Protein AF-A0A6G2VL08-F1 (afdb_monomer_lite)

Radius of gyration: 14.18 Å; chains: 1; bounding box: 38×28×44 Å

Secondary structure (DSSP, 8-state):
---------PPPPPEEEEETTEEEEEEE------S---STTEEEEETTEEEPEEE-TTS-EEESSS-SS-BSSHHHHHHHHHHHHTTPPPPPPPP-

pLDDT: mean 83.87, std 20.29, range [39.81, 98.81]

Sequence (96 aa):
DDHHDHHDHTAPGSFDEVYKGRRIQGGPATGGGHHHEHGGGYAVFVDGVQLHVMQNADGTWISVVSHYDPVATPRAAARAAVDELQGAALLPFPAN

Foldseek 3Di:
DDPPPPPPPPDDAWDWDQDPNKIKTKDFAPDDDPDDQQCPRMWIDINNATWRKHADPVRWIETPLGHPDTHNDVVVNRNVNVVSCVPPDDDHDDDD

Structure (mmCIF, N/CA/C/O backbone):
data_AF-A0A6G2VL08-F1
#
_entry.id   AF-A0A6G2VL08-F1
#
loop_
_atom_site.group_PDB
_atom_site.id
_atom_site.type_symbol
_atom_site.label_atom_id
_atom_site.label_alt_id
_atom_site.label_comp_id
_atom_site.label_asym_id
_atom_site.label_entity_id
_atom_site.label_seq_id
_atom_site.pdbx_PDB_ins_code
_atom_site.Cartn_x
_atom_site.Cartn_y
_atom_site.Cartn_z
_atom_site.occupancy
_atom_site.B_iso_or_equiv
_atom_site.auth_seq_id
_atom_site.auth_comp_id
_atom_site.auth_asym_id
_atom_site.auth_atom_id
_atom_site.pdbx_PDB_model_num
ATOM 1 N N . ASP A 1 1 ? 28.810 -6.413 -30.014 1.00 39.81 1 ASP A N 1
ATOM 2 C CA . ASP A 1 1 ? 27.753 -5.426 -30.255 1.00 39.81 1 ASP A CA 1
ATOM 3 C C . ASP A 1 1 ? 26.692 -5.660 -29.205 1.00 39.81 1 ASP A C 1
ATOM 5 O O . ASP A 1 1 ? 26.031 -6.691 -29.227 1.00 39.81 1 ASP A O 1
ATOM 9 N N . ASP A 1 2 ? 26.717 -4.811 -28.185 1.00 41.22 2 ASP A N 1
ATOM 10 C CA . ASP A 1 2 ? 25.935 -4.915 -26.955 1.00 41.22 2 ASP A CA 1
ATOM 11 C C . ASP A 1 2 ? 24.460 -4.599 -27.235 1.00 41.22 2 ASP A C 1
ATOM 13 O O . ASP A 1 2 ? 24.123 -3.479 -27.623 1.00 41.22 2 ASP A O 1
ATOM 17 N N . HIS A 1 3 ? 23.582 -5.578 -27.014 1.00 44.44 3 HIS A N 1
ATOM 18 C CA . HIS A 1 3 ? 22.145 -5.348 -26.901 1.00 44.44 3 HIS A CA 1
ATOM 19 C C . HIS A 1 3 ? 21.872 -4.681 -25.547 1.00 44.44 3 HIS A C 1
ATOM 21 O O . HIS A 1 3 ? 21.662 -5.354 -24.542 1.00 44.44 3 HIS A O 1
ATOM 27 N N . HIS A 1 4 ? 21.885 -3.349 -25.515 1.00 45.53 4 HIS A N 1
ATOM 28 C CA . HIS A 1 4 ? 21.256 -2.613 -24.424 1.00 45.53 4 HIS A CA 1
ATOM 29 C C . HIS A 1 4 ? 19.737 -2.744 -24.584 1.00 45.53 4 HIS A C 1
ATOM 31 O O . HIS A 1 4 ? 19.110 -1.974 -25.314 1.00 45.53 4 HIS A O 1
ATOM 37 N N . ASP A 1 5 ? 19.159 -3.749 -23.924 1.00 41.78 5 ASP A N 1
ATOM 38 C CA . ASP A 1 5 ? 17.732 -3.796 -23.624 1.00 41.78 5 ASP A CA 1
ATOM 39 C C . ASP A 1 5 ? 17.390 -2.548 -22.807 1.00 41.78 5 ASP A C 1
ATOM 41 O O . ASP A 1 5 ? 17.652 -2.447 -21.606 1.00 41.78 5 ASP A O 1
ATOM 45 N N . HIS A 1 6 ? 16.824 -1.554 -23.484 1.00 41.12 6 HIS A N 1
ATOM 46 C CA . HIS A 1 6 ? 16.075 -0.502 -22.829 1.00 41.12 6 HIS A CA 1
ATOM 47 C C . HIS A 1 6 ? 14.880 -1.181 -22.159 1.00 41.12 6 HIS A C 1
ATOM 49 O O . HIS A 1 6 ? 13.866 -1.441 -22.801 1.00 41.12 6 HIS A O 1
ATOM 55 N N . HIS A 1 7 ? 15.010 -1.516 -20.874 1.00 46.41 7 HIS A N 1
ATOM 56 C CA . HIS A 1 7 ? 13.860 -1.813 -20.038 1.00 46.41 7 HIS A CA 1
ATOM 57 C C . HIS A 1 7 ? 12.974 -0.563 -20.030 1.00 46.41 7 HIS A C 1
ATOM 59 O O . HIS A 1 7 ? 13.166 0.356 -19.232 1.00 46.41 7 HIS A O 1
ATOM 65 N N . ASP A 1 8 ? 12.013 -0.520 -20.950 1.00 42.22 8 ASP A N 1
ATOM 66 C CA . ASP A 1 8 ? 10.852 0.352 -20.880 1.00 42.22 8 ASP A CA 1
ATOM 67 C C . ASP A 1 8 ? 10.085 -0.040 -19.613 1.00 42.22 8 ASP A C 1
ATOM 69 O O . ASP A 1 8 ? 9.155 -0.851 -19.628 1.00 42.22 8 ASP A O 1
ATOM 73 N N . HIS A 1 9 ? 10.521 0.494 -18.471 1.00 52.91 9 HIS A N 1
ATOM 74 C CA . HIS A 1 9 ? 9.816 0.397 -17.206 1.00 52.91 9 HIS A CA 1
ATOM 75 C C . HIS A 1 9 ? 8.519 1.194 -17.342 1.00 52.91 9 HIS A C 1
ATOM 77 O O . HIS A 1 9 ? 8.421 2.351 -16.937 1.00 52.91 9 HIS A O 1
ATOM 83 N N . THR A 1 10 ? 7.513 0.577 -17.961 1.00 61.72 10 THR A N 1
ATOM 84 C CA . THR A 1 10 ? 6.149 1.092 -17.944 1.00 61.72 10 THR A CA 1
ATOM 85 C C . THR A 1 10 ? 5.767 1.261 -16.480 1.00 61.72 10 THR A C 1
ATOM 87 O O . THR A 1 10 ? 5.793 0.295 -15.713 1.00 61.72 10 THR A O 1
ATOM 90 N N . ALA A 1 11 ? 5.469 2.500 -16.084 1.00 67.56 11 ALA A N 1
ATOM 91 C CA . ALA A 1 11 ? 5.096 2.814 -14.714 1.00 67.56 11 ALA A CA 1
ATOM 92 C C . ALA A 1 11 ? 3.942 1.896 -14.263 1.00 67.56 11 ALA A C 1
ATOM 94 O O . ALA A 1 11 ? 3.020 1.652 -15.052 1.00 67.56 11 ALA A O 1
ATOM 95 N N . PRO A 1 12 ? 3.964 1.371 -13.023 1.00 83.75 12 PRO A N 1
ATOM 96 C CA . PRO A 1 12 ? 2.902 0.495 -12.554 1.00 83.75 12 PRO A CA 1
ATOM 97 C C . PRO A 1 12 ? 1.536 1.190 -12.647 1.00 83.75 12 PRO A C 1
ATOM 99 O O . PRO A 1 12 ? 1.404 2.377 -12.348 1.00 83.75 12 PRO A O 1
ATOM 102 N N . GLY A 1 13 ? 0.504 0.446 -13.045 1.00 90.12 13 GLY A N 1
ATOM 103 C CA . GLY A 1 13 ? -0.869 0.951 -13.034 1.00 90.12 13 GLY A CA 1
ATOM 104 C C . GLY A 1 13 ? -1.383 1.167 -11.608 1.00 90.12 13 GLY A C 1
ATOM 105 O O . GLY A 1 13 ? -0.976 0.466 -10.681 1.00 90.12 13 GLY A O 1
ATOM 106 N N . SER A 1 14 ? -2.318 2.104 -11.438 1.00 95.44 14 SER A N 1
ATOM 107 C CA . SER A 1 14 ? -2.965 2.347 -10.146 1.00 95.44 14 SER A CA 1
ATOM 108 C C . SER A 1 14 ? -3.796 1.150 -9.665 1.00 95.44 14 SER A C 1
ATOM 110 O O . SER A 1 14 ? -4.311 0.368 -10.468 1.00 95.44 14 SER A O 1
ATOM 112 N N . PHE A 1 15 ? -3.991 1.029 -8.353 1.00 97.94 15 PHE A N 1
ATOM 113 C CA . PHE A 1 15 ? -4.856 0.027 -7.731 1.00 97.94 15 PHE A CA 1
ATOM 114 C C . PHE A 1 15 ? -5.608 0.589 -6.518 1.00 97.94 15 PHE A C 1
ATOM 116 O O . PHE A 1 15 ? -5.138 1.513 -5.858 1.00 97.94 15 PHE A O 1
ATOM 123 N N . ASP A 1 16 ? -6.763 -0.007 -6.223 1.00 98.44 16 ASP A N 1
ATOM 124 C CA . ASP A 1 16 ? -7.580 0.239 -5.031 1.00 98.44 16 ASP A CA 1
ATOM 125 C C . ASP A 1 16 ? -8.346 -1.054 -4.717 1.00 98.44 16 ASP A C 1
ATOM 127 O O . ASP A 1 16 ? -9.160 -1.505 -5.525 1.00 98.44 16 ASP A O 1
ATOM 131 N N . GLU A 1 17 ? -8.027 -1.712 -3.604 1.00 98.56 17 GLU A N 1
ATOM 132 C CA . GLU A 1 17 ? -8.686 -2.952 -3.183 1.00 98.56 17 GLU A CA 1
ATOM 133 C C . GLU A 1 17 ? -8.743 -3.070 -1.657 1.00 98.56 17 GLU A C 1
ATOM 135 O O . GLU A 1 17 ? -8.037 -2.373 -0.931 1.00 98.56 17 GLU A O 1
ATOM 140 N N . VAL A 1 18 ? -9.570 -3.989 -1.156 1.00 98.81 18 VAL A N 1
ATOM 141 C CA . VAL A 1 18 ? -9.546 -4.396 0.254 1.00 98.81 18 VAL A CA 1
ATOM 142 C C . VAL A 1 18 ? -8.837 -5.743 0.357 1.00 98.81 18 VAL A C 1
ATOM 144 O O . VAL A 1 18 ? -9.320 -6.744 -0.170 1.00 98.81 18 VAL A O 1
ATOM 147 N N . TYR A 1 19 ? -7.707 -5.780 1.061 1.00 98.69 19 TYR A N 1
ATOM 148 C CA . TYR A 1 19 ? -6.924 -6.986 1.316 1.00 98.69 19 TYR A CA 1
ATOM 149 C C . TYR A 1 19 ? -6.898 -7.275 2.818 1.00 98.69 19 TYR A C 1
ATOM 151 O O . TYR A 1 19 ? -6.547 -6.412 3.618 1.00 98.69 19 TYR A O 1
ATOM 159 N N . LYS A 1 20 ? -7.332 -8.480 3.216 1.00 98.38 20 LYS A N 1
ATOM 160 C CA . LYS A 1 20 ? -7.464 -8.904 4.627 1.00 98.38 20 LYS A CA 1
ATOM 161 C C . LYS A 1 20 ? -8.180 -7.878 5.528 1.00 98.38 20 LYS A C 1
ATOM 163 O O . LYS A 1 20 ? -7.807 -7.670 6.676 1.00 98.38 20 LYS A O 1
ATOM 168 N N . GLY A 1 21 ? -9.223 -7.238 4.994 1.00 98.25 21 GLY A N 1
ATOM 169 C CA . GLY A 1 21 ? -10.029 -6.248 5.718 1.00 98.25 21 GLY A CA 1
ATOM 170 C C . GLY A 1 21 ? -9.441 -4.834 5.764 1.00 98.25 21 GLY A C 1
ATOM 171 O O . GLY A 1 21 ? -10.047 -3.968 6.384 1.00 98.25 21 GLY A O 1
ATOM 172 N N . ARG A 1 22 ? -8.307 -4.584 5.097 1.00 98.56 22 ARG A N 1
ATOM 173 C CA . ARG A 1 22 ? -7.649 -3.273 5.029 1.00 98.56 22 ARG A CA 1
ATOM 174 C C . ARG A 1 22 ? -7.700 -2.717 3.618 1.00 98.56 22 ARG A C 1
ATOM 176 O O . ARG A 1 22 ? -7.451 -3.453 2.662 1.00 98.56 22 ARG A O 1
ATOM 183 N N . ARG A 1 23 ? -8.020 -1.433 3.466 1.00 98.62 23 ARG A N 1
ATOM 184 C CA . ARG A 1 23 ? -8.015 -0.789 2.148 1.00 98.62 23 ARG A CA 1
ATOM 185 C C . ARG A 1 23 ? -6.577 -0.485 1.761 1.00 98.62 23 ARG A C 1
ATOM 187 O O . ARG A 1 23 ? -5.883 0.216 2.489 1.00 98.62 23 ARG A O 1
ATOM 194 N N . ILE A 1 24 ? -6.147 -0.971 0.607 1.00 98.75 24 ILE A N 1
ATOM 195 C CA . ILE A 1 24 ? -4.840 -0.663 0.037 1.00 98.75 24 ILE A CA 1
ATOM 196 C C . ILE A 1 24 ? -5.007 0.034 -1.303 1.00 98.75 24 ILE A C 1
ATOM 198 O O . ILE A 1 24 ? -5.828 -0.357 -2.132 1.00 98.75 24 ILE A O 1
ATOM 202 N N . GLN A 1 25 ? -4.219 1.082 -1.507 1.00 98.38 25 GLN A N 1
ATOM 203 C CA . GLN A 1 25 ? -4.275 1.905 -2.708 1.00 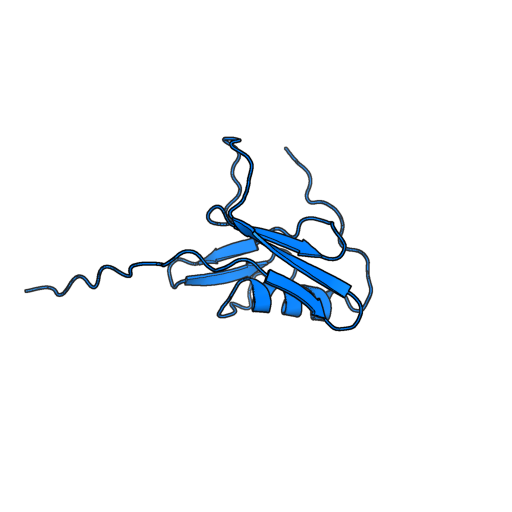98.38 25 GLN A CA 1
ATOM 204 C C . GLN A 1 25 ? -2.868 2.184 -3.210 1.00 98.38 25 GLN A C 1
ATOM 206 O O . GLN A 1 25 ? -1.923 2.245 -2.424 1.00 98.38 25 GLN A O 1
ATOM 211 N N . GLY A 1 26 ? -2.729 2.405 -4.508 1.00 96.62 26 GLY A N 1
ATOM 212 C CA . GLY A 1 26 ? -1.501 2.956 -5.048 1.00 96.62 26 GLY A CA 1
ATOM 213 C C . GLY A 1 26 ? -1.668 3.518 -6.445 1.00 96.62 26 GLY A C 1
ATOM 214 O O . GLY A 1 26 ? -2.594 3.151 -7.166 1.00 96.62 26 GLY A O 1
ATOM 215 N N . GLY A 1 27 ? -0.770 4.413 -6.825 1.00 94.44 27 GLY A N 1
ATOM 216 C CA . GLY A 1 27 ? -0.756 5.031 -8.143 1.00 94.44 27 GLY A CA 1
ATOM 217 C C . GLY A 1 27 ? 0.372 6.050 -8.286 1.00 94.44 27 GLY A C 1
ATOM 218 O O . GLY A 1 27 ? 1.144 6.244 -7.343 1.00 94.44 27 GLY A O 1
ATOM 219 N N . PRO A 1 28 ? 0.462 6.717 -9.449 1.00 89.25 28 PRO A N 1
ATOM 220 C CA . PRO A 1 28 ? 1.402 7.813 -9.653 1.00 89.25 28 PRO A CA 1
ATOM 221 C C . PRO A 1 28 ? 1.241 8.874 -8.558 1.00 89.25 28 PRO A C 1
ATOM 223 O O . PRO A 1 28 ? 0.123 9.285 -8.243 1.00 89.25 28 PRO A O 1
ATOM 226 N N . ALA A 1 29 ? 2.349 9.318 -7.972 1.00 81.00 29 ALA A N 1
ATOM 227 C CA . ALA A 1 29 ? 2.346 10.334 -6.932 1.00 81.00 29 ALA A CA 1
ATOM 228 C C . ALA A 1 29 ? 1.923 11.689 -7.527 1.00 81.00 29 ALA A C 1
ATOM 230 O O . ALA A 1 29 ? 2.621 12.275 -8.355 1.00 81.00 29 ALA A O 1
ATOM 231 N N . THR A 1 30 ? 0.769 12.209 -7.109 1.00 65.19 30 THR A N 1
ATOM 232 C CA . THR A 1 30 ? 0.287 13.539 -7.503 1.00 65.19 30 THR A CA 1
ATOM 233 C C . THR A 1 30 ? 0.800 14.584 -6.510 1.00 65.19 30 THR A C 1
ATOM 235 O O . THR A 1 30 ? 0.078 14.992 -5.604 1.00 65.19 30 THR A O 1
ATOM 238 N N . GLY A 1 31 ? 2.063 14.993 -6.632 1.00 54.94 31 GLY A N 1
ATOM 239 C CA . GLY A 1 31 ? 2.638 16.012 -5.750 1.00 54.94 31 GLY A CA 1
ATOM 240 C C . GLY A 1 31 ? 4.090 16.329 -6.080 1.00 54.94 31 GLY A C 1
ATOM 241 O O . GLY A 1 31 ? 4.989 15.572 -5.735 1.00 54.94 31 GLY A O 1
ATOM 242 N N . GLY A 1 32 ? 4.319 17.456 -6.756 1.00 48.34 32 GLY A N 1
ATOM 243 C CA . GLY A 1 32 ? 5.653 18.002 -6.985 1.00 48.34 32 GLY A CA 1
ATOM 244 C C . GLY A 1 32 ? 6.208 18.605 -5.699 1.00 48.34 32 GLY A C 1
ATOM 245 O O . GLY A 1 32 ? 5.822 19.703 -5.311 1.00 48.34 32 GLY A O 1
ATOM 246 N N . GLY A 1 33 ? 7.116 17.890 -5.047 1.00 41.75 33 GLY A N 1
ATOM 247 C CA . GLY A 1 33 ? 7.910 18.383 -3.930 1.00 41.75 33 GLY A CA 1
ATOM 248 C C . GLY A 1 33 ? 9.285 17.736 -3.986 1.00 41.75 33 GLY A C 1
ATOM 249 O O . GLY A 1 33 ? 9.401 16.516 -4.002 1.00 41.75 33 GLY A O 1
ATOM 250 N N . HIS A 1 34 ? 10.329 18.553 -4.065 1.00 42.22 34 HIS A N 1
ATOM 251 C CA . HIS A 1 34 ? 11.731 18.148 -4.173 1.00 42.22 34 HIS A CA 1
ATOM 252 C C . HIS A 1 34 ? 12.282 17.562 -2.860 1.00 42.22 34 HIS A C 1
ATOM 254 O O . HIS A 1 34 ? 13.231 18.098 -2.297 1.00 42.22 34 HIS A O 1
ATOM 260 N N . HIS A 1 35 ? 11.700 16.476 -2.352 1.00 43.81 35 HIS A N 1
ATOM 261 C CA . HIS A 1 35 ? 12.120 15.879 -1.085 1.00 43.81 35 HIS A CA 1
ATOM 262 C C . HIS A 1 35 ? 12.192 14.360 -1.218 1.00 43.81 35 HIS A C 1
ATOM 264 O O . HIS A 1 35 ? 11.176 13.697 -1.124 1.00 43.81 35 HIS A O 1
ATOM 270 N N . HIS A 1 36 ? 13.396 13.844 -1.486 1.00 44.38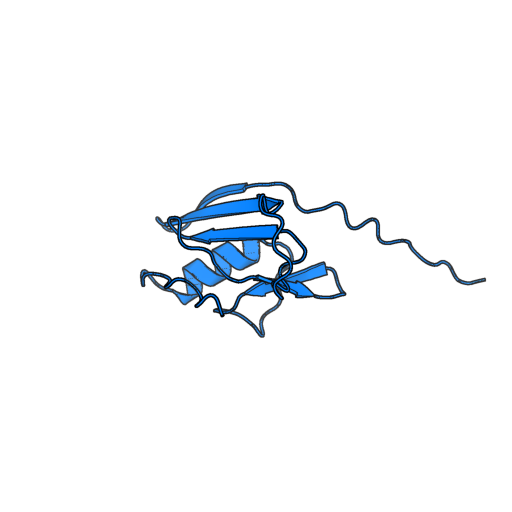 36 HIS A N 1
ATOM 271 C CA . HIS A 1 36 ? 13.952 12.544 -1.062 1.00 44.38 36 HIS A CA 1
ATOM 272 C C . HIS A 1 36 ? 13.036 11.308 -0.923 1.00 44.38 36 HIS A C 1
ATOM 274 O O . HIS A 1 36 ? 13.341 10.409 -0.143 1.00 44.38 36 HIS A O 1
ATOM 280 N N . GLU A 1 37 ? 11.946 11.206 -1.675 1.00 52.09 37 GLU A N 1
ATOM 281 C CA . GLU A 1 37 ? 11.063 10.054 -1.602 1.00 52.09 37 GLU A CA 1
ATOM 282 C C . GLU A 1 37 ? 11.498 9.046 -2.663 1.00 52.09 37 GLU A C 1
ATOM 284 O O . GLU A 1 37 ? 11.208 9.167 -3.852 1.00 52.09 37 GLU A O 1
ATOM 289 N N . HIS A 1 38 ? 12.261 8.047 -2.223 1.00 54.72 38 HIS A N 1
ATOM 290 C CA . HIS A 1 38 ? 12.842 6.979 -3.042 1.00 54.72 38 HIS A CA 1
ATOM 291 C C . HIS A 1 38 ? 11.794 6.038 -3.691 1.00 54.72 38 HIS A C 1
ATOM 293 O O . HIS A 1 38 ? 12.141 4.994 -4.240 1.00 54.72 38 HIS A O 1
ATOM 299 N N . GLY A 1 39 ? 10.509 6.406 -3.672 1.00 55.41 39 GLY A N 1
ATOM 300 C CA . GLY A 1 39 ? 9.377 5.638 -4.194 1.00 55.41 39 GLY A CA 1
ATOM 301 C C . GLY A 1 39 ? 9.136 5.751 -5.696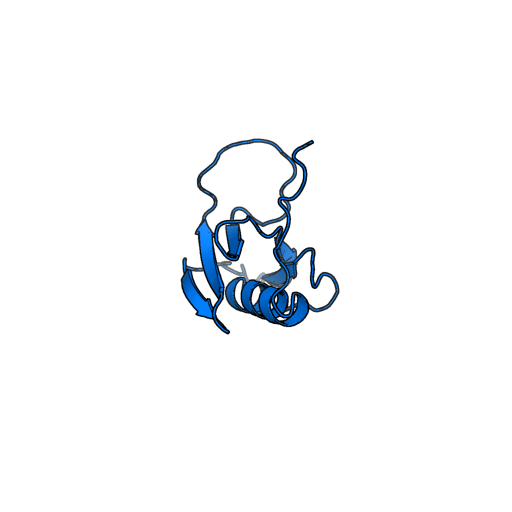 1.00 55.41 39 GLY A C 1
ATOM 302 O O . GLY A 1 39 ? 8.035 5.454 -6.147 1.00 55.41 39 GLY A O 1
ATOM 303 N N . GLY A 1 40 ? 10.114 6.213 -6.483 1.00 62.00 40 GLY A N 1
ATOM 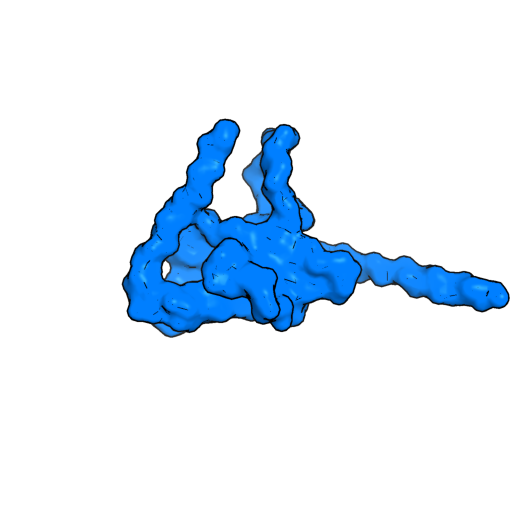304 C CA . GLY A 1 40 ? 10.029 6.200 -7.952 1.00 62.00 40 GLY A CA 1
ATOM 305 C C . GLY A 1 40 ? 8.837 6.971 -8.540 1.00 62.00 40 GLY A C 1
ATOM 306 O O . GLY A 1 40 ? 8.373 6.641 -9.627 1.00 62.00 40 GLY A O 1
ATOM 307 N N . GLY A 1 41 ? 8.298 7.964 -7.822 1.00 80.88 41 GLY A N 1
ATOM 308 C CA . GLY A 1 41 ? 7.086 8.679 -8.239 1.00 80.88 41 GLY A CA 1
ATOM 309 C C . GLY A 1 41 ? 5.793 7.866 -8.096 1.00 80.88 41 GLY A C 1
ATOM 310 O O . GLY A 1 41 ? 4.797 8.199 -8.737 1.00 80.88 41 GLY A O 1
ATOM 311 N N . TYR A 1 42 ? 5.785 6.819 -7.269 1.00 90.25 42 TYR A N 1
ATOM 312 C CA . TYR A 1 42 ? 4.624 5.985 -6.971 1.00 90.25 42 TYR A CA 1
ATOM 313 C C . TYR A 1 42 ? 4.283 6.055 -5.477 1.00 90.25 42 TYR A C 1
ATOM 315 O O . TYR A 1 42 ? 5.142 5.859 -4.620 1.00 90.25 42 TYR A O 1
ATOM 323 N N . ALA A 1 43 ? 3.019 6.320 -5.155 1.00 93.69 43 ALA A N 1
ATOM 324 C CA . ALA A 1 43 ? 2.529 6.373 -3.781 1.00 93.69 43 ALA A CA 1
ATOM 325 C C . ALA A 1 43 ? 1.707 5.121 -3.458 1.00 93.69 43 ALA A C 1
ATOM 327 O O . ALA A 1 43 ? 0.924 4.657 -4.289 1.00 93.69 43 ALA A O 1
ATOM 328 N N . VAL A 1 44 ? 1.865 4.593 -2.242 1.00 96.12 44 VAL A N 1
ATOM 329 C CA . VAL A 1 44 ? 1.077 3.475 -1.705 1.00 96.12 44 VAL A CA 1
ATOM 330 C C . VAL A 1 44 ? 0.443 3.899 -0.386 1.00 96.12 44 VAL A C 1
ATOM 332 O O . VAL A 1 44 ? 1.073 4.588 0.412 1.00 96.12 44 VAL A O 1
ATOM 335 N N . PHE A 1 45 ? -0.796 3.479 -0.146 1.00 97.31 45 PHE A N 1
ATOM 336 C CA . PHE A 1 45 ? -1.551 3.790 1.065 1.00 97.31 45 PHE A CA 1
ATOM 337 C C . PHE A 1 45 ? -2.165 2.527 1.664 1.00 97.31 45 PHE A C 1
ATOM 339 O O . PHE A 1 45 ? -2.635 1.655 0.930 1.00 97.31 45 PHE A O 1
ATOM 346 N N . VAL A 1 46 ? -2.211 2.468 2.995 1.00 98.25 46 VAL A N 1
ATOM 347 C CA . VAL A 1 46 ? -2.936 1.457 3.773 1.00 98.25 46 VAL A CA 1
ATOM 348 C C . VAL A 1 46 ? -3.891 2.184 4.717 1.00 98.25 46 VAL A C 1
ATOM 350 O O . VAL A 1 46 ? -3.461 2.966 5.560 1.00 98.25 46 VAL A O 1
ATOM 353 N N . ASP A 1 47 ? -5.193 1.966 4.543 1.00 98.00 47 ASP A N 1
ATOM 354 C CA . ASP A 1 47 ? -6.281 2.658 5.248 1.00 98.00 47 ASP A CA 1
ATOM 355 C C . ASP A 1 47 ? -6.148 4.194 5.216 1.00 98.00 47 ASP A C 1
ATOM 357 O O . ASP A 1 47 ? -6.463 4.894 6.175 1.00 98.00 47 ASP A O 1
ATOM 361 N N . GLY A 1 48 ? -5.653 4.724 4.092 1.00 96.25 48 GLY A N 1
ATOM 362 C CA . GLY A 1 48 ? -5.430 6.157 3.881 1.00 96.25 48 GLY A CA 1
ATOM 363 C C . GLY A 1 48 ? -4.115 6.704 4.448 1.00 96.25 48 GLY A C 1
ATOM 364 O O . GLY A 1 48 ? -3.796 7.862 4.194 1.00 96.25 48 GLY A O 1
ATOM 365 N N . VAL A 1 49 ? -3.322 5.897 5.161 1.00 96.62 49 VAL A N 1
ATOM 366 C CA . VAL A 1 49 ? -1.986 6.287 5.638 1.00 96.62 49 VAL A CA 1
ATOM 367 C C . VAL A 1 49 ? -0.944 5.906 4.596 1.00 96.62 49 VAL A C 1
ATOM 369 O O . VAL A 1 49 ? -0.934 4.772 4.116 1.00 96.62 49 VAL A O 1
ATOM 372 N N . GLN A 1 50 ? -0.067 6.844 4.237 1.00 95.00 50 GLN A N 1
ATOM 373 C CA . GLN A 1 50 ? 0.978 6.589 3.251 1.00 95.00 50 GLN A CA 1
ATOM 374 C C . GLN A 1 50 ? 1.993 5.573 3.782 1.00 95.00 50 GLN A C 1
ATOM 376 O O . GLN A 1 50 ? 2.552 5.727 4.867 1.00 95.00 50 GLN A O 1
ATOM 381 N N . LEU A 1 51 ? 2.231 4.540 2.982 1.00 95.69 51 LEU A N 1
ATOM 382 C CA . LEU A 1 51 ? 3.289 3.567 3.173 1.00 95.69 51 LEU A CA 1
ATOM 383 C C . LEU A 1 51 ? 4.484 3.981 2.322 1.00 95.69 51 LEU A C 1
ATOM 385 O O . LEU A 1 51 ? 4.387 4.040 1.096 1.00 95.69 51 LEU A O 1
ATOM 389 N N . HIS A 1 52 ? 5.621 4.219 2.970 1.00 93.69 52 HIS A N 1
ATOM 390 C CA . HIS A 1 52 ? 6.858 4.486 2.253 1.00 93.69 52 HIS A CA 1
ATOM 391 C C . HIS A 1 52 ? 7.323 3.213 1.530 1.00 93.69 52 HIS A C 1
ATOM 393 O O . HIS A 1 52 ? 7.566 2.178 2.163 1.00 93.69 52 HIS A O 1
ATOM 399 N N . VAL A 1 53 ? 7.422 3.298 0.204 1.00 94.38 53 VAL A N 1
ATOM 400 C CA . VAL A 1 53 ? 7.883 2.229 -0.687 1.00 94.38 53 VAL A CA 1
ATOM 401 C C . VAL A 1 53 ? 9.074 2.705 -1.500 1.00 94.38 53 VAL A C 1
ATOM 403 O O . VAL A 1 53 ? 9.247 3.902 -1.708 1.00 94.38 53 VAL A O 1
ATOM 406 N N . MET A 1 54 ? 9.883 1.762 -1.968 1.00 92.38 54 MET A N 1
ATOM 407 C CA . MET A 1 54 ? 10.998 2.021 -2.872 1.00 92.38 54 MET A CA 1
ATOM 408 C C . MET A 1 54 ? 11.012 0.984 -3.981 1.00 92.38 54 MET A C 1
ATOM 410 O O . MET A 1 54 ? 10.728 -0.191 -3.737 1.00 92.38 54 MET A O 1
ATOM 414 N N . GLN A 1 55 ? 11.350 1.433 -5.186 1.00 93.88 55 GLN A N 1
ATOM 415 C CA . GLN A 1 55 ? 11.616 0.545 -6.306 1.00 93.88 55 GLN A CA 1
ATOM 416 C C . GLN A 1 55 ? 13.125 0.309 -6.407 1.00 93.88 55 GLN A C 1
ATOM 418 O O . GLN A 1 55 ? 13.910 1.256 -6.467 1.00 93.88 55 GLN A O 1
ATOM 423 N N . ASN A 1 56 ? 13.527 -0.956 -6.426 1.00 93.75 56 ASN A N 1
ATOM 424 C CA . ASN A 1 56 ? 14.900 -1.369 -6.672 1.00 93.75 56 ASN A CA 1
ATOM 425 C C . ASN A 1 56 ? 15.250 -1.220 -8.160 1.00 93.75 56 ASN A C 1
ATOM 427 O O . ASN A 1 56 ? 14.375 -1.171 -9.025 1.00 93.75 56 ASN A O 1
ATOM 431 N N . ALA A 1 57 ? 16.547 -1.206 -8.475 1.00 92.62 57 ALA A N 1
ATOM 432 C CA . ALA A 1 57 ? 17.031 -1.067 -9.851 1.00 92.62 57 ALA A CA 1
ATOM 433 C C . ALA A 1 57 ? 16.598 -2.220 -10.780 1.00 92.62 57 ALA A C 1
ATOM 435 O O . ALA A 1 57 ? 16.493 -2.030 -11.987 1.00 92.62 57 ALA A O 1
ATOM 436 N N . ASP A 1 58 ? 16.319 -3.402 -10.225 1.00 91.94 58 ASP A N 1
ATOM 437 C CA . ASP A 1 58 ? 15.792 -4.560 -10.959 1.00 91.94 58 ASP A CA 1
ATOM 438 C C . ASP A 1 58 ? 14.263 -4.517 -11.159 1.00 91.94 58 ASP A C 1
ATOM 440 O O . ASP A 1 58 ? 13.675 -5.432 -11.733 1.00 91.94 58 ASP A O 1
ATOM 444 N N . GLY A 1 59 ? 13.610 -3.450 -10.693 1.00 92.00 59 GLY A N 1
ATOM 445 C CA . GLY A 1 59 ? 12.173 -3.238 -10.797 1.00 92.00 59 GLY A CA 1
ATOM 446 C C . GLY A 1 59 ? 11.346 -3.855 -9.667 1.00 92.00 59 GLY A C 1
ATOM 447 O O . GLY A 1 59 ? 10.134 -3.616 -9.639 1.00 92.00 59 GLY A O 1
ATOM 448 N N . THR A 1 60 ? 11.956 -4.597 -8.735 1.00 95.75 60 THR A N 1
ATOM 449 C CA . THR A 1 60 ? 11.277 -5.094 -7.527 1.00 95.75 60 THR A CA 1
ATOM 450 C C . THR A 1 60 ? 10.970 -3.963 -6.544 1.00 95.75 60 THR A C 1
ATOM 452 O O . THR A 1 60 ? 11.502 -2.859 -6.641 1.00 95.75 60 THR A O 1
ATOM 455 N N . TRP A 1 61 ? 10.073 -4.226 -5.601 1.00 96.38 61 TRP A N 1
ATOM 456 C CA . TRP A 1 61 ? 9.550 -3.251 -4.654 1.00 96.38 61 TRP A CA 1
ATOM 457 C C . TRP A 1 61 ? 9.782 -3.717 -3.229 1.00 96.38 61 TRP A C 1
ATOM 459 O O . TRP A 1 61 ? 9.625 -4.894 -2.917 1.00 96.38 61 TRP A O 1
ATOM 469 N N . ILE A 1 62 ? 10.096 -2.765 -2.363 1.00 97.12 62 ILE A N 1
ATOM 470 C CA . ILE A 1 62 ? 10.213 -2.949 -0.918 1.00 97.12 62 ILE A CA 1
ATOM 471 C C . ILE A 1 62 ? 9.424 -1.848 -0.212 1.00 97.12 62 ILE A C 1
ATOM 473 O O . ILE A 1 62 ? 9.118 -0.806 -0.796 1.00 97.12 62 ILE A O 1
ATOM 477 N N . SER A 1 63 ? 9.086 -2.071 1.054 1.00 95.81 63 SER A N 1
ATOM 478 C CA . SER A 1 63 ? 8.435 -1.065 1.899 1.00 95.81 63 SER A CA 1
ATOM 479 C C . SER A 1 63 ? 9.234 -0.839 3.174 1.00 95.81 63 SER A C 1
ATOM 481 O O . SER A 1 63 ? 10.089 -1.646 3.520 1.00 95.81 63 SER A O 1
ATOM 483 N N . VAL A 1 64 ? 8.954 0.236 3.908 1.00 94.75 64 VAL A N 1
ATOM 484 C CA . VAL A 1 64 ? 9.603 0.464 5.212 1.00 94.75 64 VAL A CA 1
ATOM 485 C C . VAL A 1 64 ? 9.309 -0.647 6.230 1.00 94.75 64 VAL A C 1
ATOM 487 O O . VAL A 1 64 ? 10.131 -0.908 7.102 1.00 94.75 64 VAL A O 1
ATOM 490 N N . VAL A 1 65 ? 8.165 -1.329 6.110 1.00 95.19 65 VAL A N 1
ATOM 491 C CA . VAL A 1 65 ? 7.779 -2.423 7.020 1.00 95.19 65 VAL A CA 1
ATOM 492 C C . VAL A 1 65 ? 8.322 -3.785 6.586 1.00 95.19 65 VAL A C 1
ATOM 494 O O . VAL A 1 65 ? 8.517 -4.651 7.426 1.00 95.19 65 VAL A O 1
ATOM 497 N N . SER A 1 66 ? 8.615 -3.963 5.296 1.00 95.06 66 SER A N 1
ATOM 498 C CA . SER A 1 66 ? 9.276 -5.151 4.751 1.00 95.06 66 SER A CA 1
ATOM 499 C C . SER A 1 66 ? 10.343 -4.708 3.750 1.00 95.06 66 SER A C 1
ATOM 501 O O . SER A 1 66 ? 10.112 -4.610 2.541 1.00 95.06 66 SER A O 1
ATOM 503 N N . HIS A 1 67 ? 11.488 -4.296 4.299 1.00 95.88 67 HIS A N 1
ATOM 504 C CA . HIS A 1 67 ? 12.534 -3.590 3.553 1.00 95.88 67 HIS A CA 1
ATOM 505 C C . HIS A 1 67 ? 13.554 -4.529 2.897 1.00 95.88 67 HIS A C 1
ATOM 507 O O . HIS A 1 67 ? 14.171 -4.175 1.899 1.00 95.88 67 HIS A O 1
ATOM 513 N N . TYR A 1 68 ? 13.722 -5.733 3.441 1.00 95.56 68 TYR A N 1
ATOM 514 C CA . TYR A 1 68 ? 14.735 -6.697 3.000 1.00 95.56 68 TYR A CA 1
ATOM 515 C C . TYR A 1 68 ? 14.145 -7.900 2.253 1.00 95.56 68 TYR A C 1
ATOM 517 O O . TYR A 1 68 ? 14.859 -8.868 2.009 1.00 95.56 68 TYR A O 1
ATOM 525 N N . ASP A 1 69 ? 12.863 -7.834 1.889 1.00 97.06 69 ASP A N 1
ATOM 526 C CA . ASP A 1 69 ? 12.143 -8.891 1.176 1.00 97.06 69 ASP A CA 1
ATOM 527 C C . ASP A 1 69 ? 11.509 -8.324 -0.111 1.00 97.06 69 ASP A C 1
ATOM 529 O O . ASP A 1 69 ? 10.379 -7.825 -0.089 1.00 97.06 69 ASP A O 1
ATOM 533 N N . PRO A 1 70 ? 12.258 -8.288 -1.231 1.00 97.75 70 PRO A N 1
ATOM 534 C CA . PRO A 1 70 ? 11.784 -7.695 -2.475 1.00 97.75 70 PRO A CA 1
ATOM 535 C C . PRO A 1 70 ? 10.610 -8.460 -3.087 1.00 97.75 70 PRO A C 1
ATOM 537 O O . PRO A 1 70 ? 10.645 -9.679 -3.246 1.00 97.75 70 PRO A O 1
ATOM 540 N N . VAL A 1 71 ? 9.593 -7.725 -3.536 1.00 98.19 71 VAL A N 1
ATOM 541 C CA . VAL A 1 71 ? 8.408 -8.282 -4.202 1.00 98.19 71 VAL A CA 1
ATOM 542 C C . VAL A 1 71 ? 8.186 -7.671 -5.582 1.00 98.19 71 VAL A C 1
ATOM 544 O O . VAL A 1 71 ? 8.593 -6.552 -5.872 1.00 98.19 71 VAL A O 1
ATOM 547 N N . ALA A 1 72 ? 7.508 -8.399 -6.468 1.00 96.38 72 ALA A N 1
ATOM 548 C CA . ALA A 1 72 ? 7.454 -8.050 -7.891 1.00 96.38 72 ALA A CA 1
ATOM 549 C C . ALA A 1 72 ? 6.680 -6.758 -8.229 1.00 96.38 72 ALA A C 1
ATOM 551 O O . ALA A 1 72 ? 6.834 -6.226 -9.323 1.00 96.38 72 ALA A O 1
ATOM 552 N N . THR A 1 73 ? 5.793 -6.271 -7.351 1.00 96.38 73 THR A N 1
ATOM 553 C CA . THR A 1 73 ? 4.891 -5.144 -7.664 1.00 96.38 73 THR A CA 1
ATOM 554 C C . THR A 1 73 ? 4.611 -4.273 -6.435 1.00 96.38 73 THR A C 1
ATOM 556 O O . THR A 1 73 ? 4.638 -4.786 -5.313 1.00 96.38 73 THR A O 1
ATOM 559 N N . PRO A 1 74 ? 4.215 -2.995 -6.607 1.00 97.06 74 PRO A N 1
ATOM 560 C CA . PRO A 1 74 ? 3.823 -2.149 -5.478 1.00 97.06 74 PRO A CA 1
ATOM 561 C C . PRO A 1 74 ? 2.562 -2.667 -4.767 1.00 97.06 74 PRO A C 1
ATOM 563 O O . PRO A 1 74 ? 2.423 -2.510 -3.556 1.00 97.06 74 PRO A O 1
ATOM 566 N N . ARG A 1 75 ? 1.657 -3.353 -5.485 1.00 98.25 75 ARG A N 1
ATOM 567 C CA . ARG A 1 75 ? 0.510 -4.040 -4.866 1.00 98.25 75 ARG A CA 1
ATOM 568 C C . ARG A 1 75 ? 0.970 -5.175 -3.954 1.00 98.25 75 ARG A C 1
ATOM 570 O O . ARG A 1 75 ? 0.434 -5.326 -2.861 1.00 98.25 75 ARG A O 1
ATOM 577 N N . ALA A 1 76 ? 1.958 -5.962 -4.381 1.00 98.31 76 ALA A N 1
ATOM 578 C CA . ALA A 1 76 ? 2.538 -7.003 -3.538 1.00 98.31 76 ALA A CA 1
ATOM 579 C C . ALA A 1 76 ? 3.209 -6.401 -2.295 1.00 98.31 76 ALA A C 1
ATOM 581 O O . ALA A 1 76 ? 3.022 -6.936 -1.208 1.00 98.31 76 ALA A O 1
ATOM 582 N N . ALA A 1 77 ? 3.881 -5.251 -2.422 1.00 98.19 77 ALA A N 1
ATOM 583 C CA . ALA A 1 77 ? 4.472 -4.555 -1.277 1.00 98.19 77 ALA A CA 1
ATOM 584 C C . ALA A 1 77 ? 3.398 -4.073 -0.283 1.00 98.19 77 ALA A C 1
ATOM 586 O O . ALA A 1 77 ? 3.551 -4.247 0.923 1.00 98.19 77 ALA A O 1
ATOM 587 N N . ALA A 1 78 ? 2.272 -3.545 -0.777 1.00 98.38 78 ALA A N 1
ATOM 588 C CA . ALA A 1 78 ? 1.135 -3.164 0.064 1.00 98.38 78 ALA A CA 1
ATOM 589 C C . ALA A 1 78 ? 0.520 -4.368 0.801 1.00 98.38 78 ALA A C 1
ATOM 591 O O . ALA A 1 78 ? 0.181 -4.272 1.979 1.00 98.38 78 ALA A O 1
ATOM 592 N N . ARG A 1 79 ? 0.393 -5.519 0.127 1.00 98.69 79 ARG A N 1
ATOM 593 C CA . ARG A 1 79 ? -0.110 -6.758 0.742 1.00 98.69 79 ARG A CA 1
ATOM 594 C C . ARG A 1 79 ? 0.853 -7.309 1.792 1.00 98.69 79 ARG A C 1
ATOM 596 O O . ARG A 1 79 ? 0.400 -7.639 2.881 1.00 98.69 79 ARG A O 1
ATOM 603 N N . ALA A 1 80 ? 2.154 -7.326 1.501 1.00 98.56 80 ALA A N 1
ATOM 604 C CA . ALA A 1 80 ? 3.183 -7.7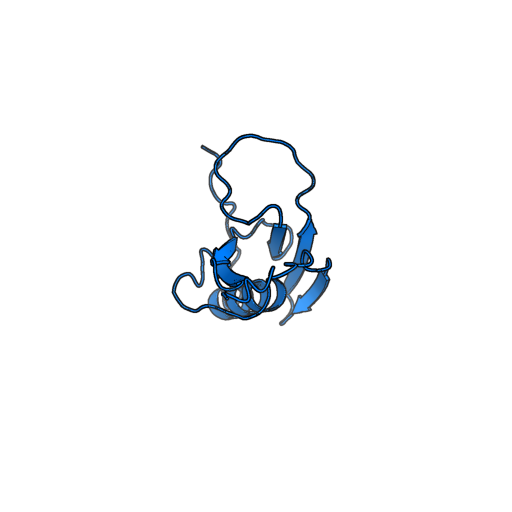05 2.466 1.00 98.56 80 ALA A CA 1
ATOM 605 C C . ALA A 1 80 ? 3.132 -6.801 3.707 1.00 98.56 80 ALA A C 1
ATOM 607 O O . ALA A 1 80 ? 3.142 -7.291 4.828 1.00 98.56 80 ALA A O 1
ATOM 608 N N . ALA A 1 81 ? 2.948 -5.490 3.528 1.00 98.25 81 ALA A N 1
ATOM 609 C CA . ALA A 1 81 ? 2.772 -4.568 4.646 1.00 98.25 81 ALA A CA 1
ATOM 610 C C . ALA A 1 81 ? 1.524 -4.868 5.492 1.00 98.25 81 ALA A C 1
ATOM 612 O O . ALA A 1 81 ? 1.577 -4.800 6.717 1.00 98.25 81 ALA A O 1
ATOM 613 N N . VAL A 1 82 ? 0.396 -5.213 4.864 1.00 98.62 82 VAL A N 1
ATOM 614 C CA . VAL A 1 82 ? -0.809 -5.643 5.593 1.00 98.62 82 VAL A CA 1
ATOM 615 C C . VAL A 1 82 ? -0.556 -6.932 6.378 1.00 98.62 82 VAL A C 1
ATOM 617 O O . VAL A 1 82 ? -1.026 -7.045 7.512 1.00 98.62 82 VAL A O 1
ATOM 620 N N . ASP A 1 83 ? 0.185 -7.871 5.791 1.00 98.50 83 ASP A N 1
ATOM 621 C CA . ASP A 1 83 ? 0.540 -9.143 6.420 1.00 98.50 83 ASP A CA 1
ATOM 622 C C . ASP A 1 83 ? 1.438 -8.933 7.648 1.00 98.50 83 ASP A C 1
ATOM 624 O O . ASP A 1 83 ? 1.125 -9.468 8.712 1.00 98.50 83 ASP A O 1
ATOM 628 N N . GLU A 1 84 ? 2.459 -8.079 7.538 1.00 98.00 84 GLU A N 1
ATOM 629 C CA . GLU A 1 84 ? 3.362 -7.708 8.638 1.00 98.00 84 GLU A CA 1
ATOM 630 C C . GLU A 1 84 ? 2.663 -6.910 9.748 1.00 98.00 84 GLU A C 1
ATOM 632 O O . GLU A 1 84 ? 2.950 -7.087 10.929 1.00 98.00 84 GLU A O 1
ATOM 637 N N . LEU A 1 85 ? 1.708 -6.039 9.403 1.00 97.56 85 LEU A N 1
ATOM 638 C CA . LEU A 1 85 ? 1.015 -5.214 10.395 1.00 97.56 85 LEU A CA 1
ATOM 639 C C . LEU A 1 85 ? 0.046 -6.018 11.270 1.00 97.56 85 LEU A C 1
ATOM 641 O O . LEU A 1 85 ? -0.283 -5.561 12.360 1.00 97.56 85 LEU A O 1
ATOM 645 N N . GLN A 1 86 ? -0.454 -7.172 10.817 1.00 97.44 86 GLN A N 1
ATOM 646 C CA . GLN A 1 86 ? -1.317 -8.065 11.615 1.00 97.44 86 GLN A CA 1
ATOM 647 C C . GLN A 1 86 ? -2.511 -7.359 12.304 1.00 97.44 86 GLN A C 1
ATOM 649 O O . GLN A 1 86 ? -2.943 -7.737 13.392 1.00 97.44 86 GLN A O 1
ATOM 654 N N . GLY A 1 87 ? -3.059 -6.318 11.667 1.00 94.75 87 GLY A N 1
ATOM 655 C CA . GLY A 1 87 ? -4.160 -5.501 12.198 1.00 94.75 87 GLY A CA 1
ATOM 656 C C . GLY A 1 87 ? -3.738 -4.235 12.954 1.00 94.75 87 GLY A C 1
ATOM 657 O O . GLY A 1 87 ? -4.597 -3.422 13.289 1.00 94.75 87 GLY A O 1
ATOM 658 N N . ALA A 1 88 ? -2.443 -4.013 13.177 1.00 97.56 88 ALA A N 1
ATOM 659 C CA . ALA A 1 88 ? -1.922 -2.757 13.700 1.00 97.56 88 ALA A CA 1
ATOM 660 C C . ALA A 1 88 ? -2.086 -1.605 12.693 1.00 97.56 88 ALA A C 1
ATOM 662 O O . ALA A 1 88 ? -1.981 -1.773 11.469 1.00 97.56 88 ALA A O 1
ATOM 663 N N . ALA A 1 89 ? -2.314 -0.406 13.230 1.00 96.31 89 ALA A N 1
ATOM 664 C CA . ALA A 1 89 ? -2.363 0.816 12.442 1.00 96.31 89 ALA A CA 1
ATOM 665 C C . ALA A 1 89 ? -0.962 1.174 11.924 1.00 96.31 89 ALA A C 1
ATOM 667 O O . ALA A 1 89 ? 0.014 1.146 12.674 1.00 96.31 89 ALA A O 1
ATOM 668 N N . LEU A 1 90 ? -0.881 1.546 10.645 1.00 96.38 90 LEU A N 1
ATOM 669 C CA . LEU A 1 90 ? 0.322 2.159 10.095 1.00 96.38 90 LEU A CA 1
ATOM 670 C C . LEU A 1 90 ? 0.395 3.603 10.600 1.00 96.38 90 LEU A C 1
ATOM 672 O O . LEU A 1 90 ? -0.619 4.303 10.611 1.00 96.38 90 LEU A O 1
ATOM 676 N N . LEU A 1 91 ? 1.581 4.049 11.005 1.00 94.62 91 LEU A N 1
ATOM 677 C CA . LEU A 1 91 ? 1.812 5.446 11.360 1.00 94.62 91 LEU A CA 1
ATOM 678 C C . LEU A 1 91 ? 2.365 6.214 10.152 1.00 94.62 91 LEU A C 1
ATOM 680 O O . LEU A 1 91 ? 3.141 5.639 9.386 1.00 94.62 91 LEU A O 1
ATOM 684 N N . PRO A 1 92 ? 2.001 7.499 9.980 1.00 89.31 92 PRO A N 1
ATOM 685 C CA . PRO A 1 92 ? 2.593 8.341 8.950 1.00 89.31 92 PRO A CA 1
ATOM 686 C C . PRO A 1 92 ? 4.111 8.410 9.106 1.00 89.31 92 PRO A C 1
ATOM 688 O O . PRO A 1 92 ? 4.620 8.558 10.221 1.00 89.31 92 PRO A O 1
ATOM 691 N N . PHE A 1 93 ? 4.830 8.339 7.988 1.00 80.44 93 PHE A N 1
ATOM 692 C CA . PHE A 1 93 ? 6.265 8.582 8.001 1.00 80.44 93 PHE A CA 1
ATOM 693 C C . PHE A 1 93 ? 6.518 10.077 8.267 1.00 80.44 93 PHE A C 1
ATOM 695 O O . PHE A 1 93 ? 5.832 10.913 7.671 1.00 80.44 93 PHE A O 1
ATOM 702 N N . PRO A 1 94 ? 7.437 10.445 9.178 1.00 74.88 94 PRO A N 1
ATOM 703 C CA . PRO A 1 94 ? 7.696 11.847 9.468 1.00 74.88 94 PRO A CA 1
ATOM 704 C C . PRO A 1 94 ? 8.217 12.568 8.220 1.00 74.88 94 PRO A C 1
ATOM 706 O O . PRO A 1 94 ? 9.177 12.124 7.590 1.00 74.88 94 PRO A O 1
ATOM 709 N N . ALA A 1 95 ? 7.580 13.690 7.886 1.00 66.12 95 ALA A N 1
ATOM 710 C CA . ALA A 1 95 ? 8.127 14.650 6.939 1.00 66.12 95 ALA A CA 1
ATOM 711 C C . ALA A 1 95 ? 9.260 15.414 7.642 1.00 66.12 95 ALA A C 1
ATOM 713 O O . ALA A 1 95 ? 9.047 15.951 8.732 1.00 66.12 95 ALA A O 1
ATOM 7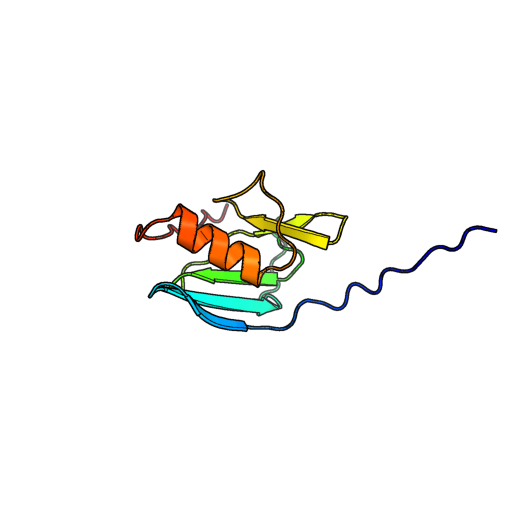14 N N . ASN A 1 96 ? 10.452 15.406 7.044 1.00 51.41 96 ASN A N 1
ATOM 715 C CA . ASN A 1 96 ? 11.591 16.205 7.508 1.00 51.41 96 ASN A CA 1
ATOM 716 C C . ASN A 1 96 ? 11.421 17.684 7.158 1.00 51.41 96 ASN A C 1
ATOM 718 O O . ASN A 1 96 ? 10.899 17.967 6.055 1.00 51.41 96 ASN A O 1
#